Protein AF-A0A3B9CR32-F1 (afdb_monomer)

Sequence (115 aa):
MQCEPLGLAPSFGFGDRIGLATPGHVESMNRAGDGIEAIYPQQSIREMTRTQRTAQEVMDDAMNGAAAAGWSRKIGADADHLKTPEDVDVTAAVGFTFFTIDPSDDVDQAADDYD

Structure (mmCIF, N/CA/C/O backbone):
data_AF-A0A3B9CR32-F1
#
_entry.id   AF-A0A3B9CR32-F1
#
loop_
_atom_site.group_PDB
_atom_site.id
_atom_site.type_symbol
_atom_site.label_atom_id
_atom_site.label_alt_id
_atom_site.label_comp_id
_atom_site.label_asym_id
_atom_site.label_entity_id
_atom_site.label_seq_id
_atom_site.pdbx_PDB_ins_code
_atom_site.Cartn_x
_atom_site.Cartn_y
_atom_site.Cartn_z
_atom_site.occupancy
_atom_site.B_iso_or_equiv
_atom_site.auth_seq_id
_atom_site.auth_comp_id
_atom_site.auth_asym_id
_atom_site.auth_atom_id
_atom_site.pdbx_PDB_model_num
ATOM 1 N N . MET A 1 1 ? -0.980 -2.129 16.148 1.00 84.44 1 MET A N 1
ATOM 2 C CA . MET A 1 1 ? -1.398 -2.821 14.911 1.00 84.44 1 MET A CA 1
ATOM 3 C C . MET A 1 1 ? -0.154 -3.264 14.171 1.00 84.44 1 MET A C 1
ATOM 5 O O . MET A 1 1 ? 0.874 -2.625 14.344 1.00 84.44 1 MET A O 1
ATOM 9 N N . GLN A 1 2 ? -0.242 -4.336 13.392 1.00 93.12 2 GLN A N 1
ATOM 10 C CA . GLN A 1 2 ? 0.825 -4.793 12.505 1.00 93.12 2 GLN A CA 1
ATOM 11 C C . GLN A 1 2 ? 0.189 -5.190 11.172 1.00 93.12 2 GLN A C 1
ATOM 13 O O . GLN A 1 2 ? -0.944 -5.672 11.169 1.00 93.12 2 GLN A O 1
ATOM 18 N N . CYS A 1 3 ? 0.899 -4.961 10.071 1.00 98.19 3 CYS A N 1
ATOM 19 C CA . CYS A 1 3 ? 0.488 -5.463 8.768 1.00 98.19 3 CYS A CA 1
ATOM 20 C C . CYS A 1 3 ? 0.666 -6.983 8.708 1.00 98.19 3 CYS A C 1
ATOM 22 O O . CYS A 1 3 ? 1.627 -7.526 9.254 1.00 98.19 3 CYS A O 1
ATOM 24 N N . GLU A 1 4 ? -0.236 -7.672 8.019 1.00 98.44 4 GLU A N 1
ATOM 25 C CA . GLU A 1 4 ? -0.164 -9.116 7.808 1.00 98.44 4 GLU A CA 1
ATOM 26 C C . GLU A 1 4 ? -0.495 -9.486 6.353 1.00 98.44 4 GLU A C 1
ATOM 28 O O . GLU A 1 4 ? -1.141 -8.707 5.645 1.00 98.44 4 GLU A O 1
ATOM 33 N N . PRO A 1 5 ? -0.039 -10.649 5.853 1.00 98.25 5 PRO A N 1
ATOM 34 C CA . PRO A 1 5 ? -0.497 -11.165 4.569 1.00 98.25 5 PRO A CA 1
ATOM 35 C C . PRO A 1 5 ? -2.007 -11.446 4.597 1.00 98.25 5 PRO A C 1
ATOM 37 O O . PRO A 1 5 ? -2.501 -12.142 5.484 1.00 98.25 5 PRO A O 1
ATOM 40 N N . LEU A 1 6 ? -2.741 -10.944 3.600 1.00 98.12 6 LEU A N 1
ATOM 41 C CA . LEU A 1 6 ? -4.207 -11.065 3.531 1.00 98.12 6 LEU A CA 1
ATOM 42 C C . LEU A 1 6 ? -4.692 -12.368 2.860 1.00 98.12 6 LEU A C 1
ATOM 44 O O . LEU A 1 6 ? -5.871 -12.717 2.938 1.00 98.12 6 LEU A O 1
ATOM 48 N N . GLY A 1 7 ? -3.787 -13.125 2.233 1.00 97.06 7 GLY A N 1
ATOM 49 C CA . GLY A 1 7 ? -4.107 -14.391 1.572 1.00 97.06 7 GLY A CA 1
ATOM 50 C C . GLY A 1 7 ? -5.056 -14.205 0.384 1.00 97.06 7 GLY A C 1
ATOM 51 O O . GLY A 1 7 ? -4.774 -13.423 -0.514 1.00 97.06 7 GLY A O 1
ATOM 52 N N . LEU A 1 8 ? -6.167 -14.950 0.375 1.00 97.31 8 LEU A N 1
ATOM 53 C CA . LEU A 1 8 ? -7.182 -14.912 -0.691 1.00 97.31 8 LEU A CA 1
ATOM 54 C C . LEU A 1 8 ? -8.371 -13.990 -0.372 1.00 97.31 8 LEU A C 1
ATOM 56 O O . LEU A 1 8 ? -9.357 -13.993 -1.109 1.00 97.31 8 LEU A O 1
ATOM 60 N N . ALA A 1 9 ? -8.327 -13.259 0.745 1.00 97.88 9 ALA A N 1
ATOM 61 C CA . ALA A 1 9 ? -9.393 -12.326 1.086 1.00 97.88 9 ALA A CA 1
ATOM 62 C C . ALA A 1 9 ? -9.463 -11.201 0.034 1.00 97.88 9 ALA A C 1
ATOM 64 O O . ALA A 1 9 ? -8.411 -10.687 -0.355 1.00 97.88 9 ALA A O 1
ATOM 65 N N . PRO A 1 10 ? -10.665 -10.791 -0.419 1.00 98.19 10 PRO A N 1
ATOM 66 C CA . PRO A 1 10 ? -10.803 -9.599 -1.245 1.00 98.19 10 PRO A CA 1
ATOM 67 C C . PRO A 1 10 ? -10.181 -8.400 -0.531 1.00 98.19 10 PRO A C 1
ATOM 69 O O . PRO A 1 10 ? -10.438 -8.186 0.654 1.00 98.19 10 PRO A O 1
ATOM 72 N N . SER A 1 11 ? -9.371 -7.619 -1.236 1.00 98.19 11 SER A N 1
ATOM 73 C CA . SER A 1 11 ? -8.677 -6.471 -0.661 1.00 98.19 11 SER A CA 1
ATOM 74 C C . SER A 1 11 ? -8.743 -5.252 -1.572 1.00 98.19 11 SER A C 1
ATOM 76 O O . SER A 1 11 ? -9.013 -5.362 -2.771 1.00 98.19 11 SER A O 1
ATOM 78 N N . PHE A 1 12 ? -8.526 -4.076 -0.987 1.00 98.50 12 PHE A N 1
ATOM 79 C CA . PHE A 1 12 ? -8.436 -2.822 -1.726 1.00 98.50 12 PHE A CA 1
ATOM 80 C C . PHE A 1 12 ? -7.214 -2.013 -1.287 1.00 98.50 12 PHE A C 1
ATOM 82 O O . PHE A 1 12 ? -6.953 -1.857 -0.090 1.00 98.50 12 PHE A O 1
ATOM 89 N N . GLY A 1 13 ? -6.484 -1.506 -2.280 1.00 98.44 13 GLY A N 1
ATOM 90 C CA . GLY A 1 13 ? -5.301 -0.670 -2.124 1.00 98.44 13 GLY A CA 1
ATOM 91 C C . GLY A 1 13 ? -5.639 0.809 -1.944 1.00 98.44 13 GLY A C 1
ATOM 92 O O . GLY A 1 13 ? -6.291 1.414 -2.794 1.00 98.44 13 GLY A O 1
ATOM 93 N N . PHE A 1 14 ? -5.199 1.399 -0.833 1.00 98.44 14 PHE A N 1
ATOM 94 C CA . PHE A 1 14 ? -5.521 2.766 -0.419 1.00 98.44 14 PHE A CA 1
ATOM 95 C C . PHE A 1 14 ? -4.299 3.692 -0.461 1.00 98.44 14 PHE A C 1
ATOM 97 O O . PHE A 1 14 ? -4.029 4.416 0.500 1.00 98.44 14 PHE A O 1
ATOM 104 N N . GLY A 1 15 ? -3.564 3.671 -1.578 1.00 98.00 15 GLY A N 1
ATOM 105 C CA . GLY A 1 15 ? -2.341 4.455 -1.745 1.00 98.00 15 GLY A CA 1
ATOM 106 C C . GLY A 1 15 ? -2.491 5.938 -1.386 1.00 98.00 15 GLY A C 1
ATOM 107 O O . GLY A 1 15 ? -3.401 6.630 -1.847 1.00 98.00 15 GLY A O 1
ATOM 108 N N . ASP A 1 16 ? -1.569 6.432 -0.561 1.00 98.38 16 ASP A N 1
ATOM 109 C CA . ASP A 1 16 ? -1.610 7.773 0.022 1.00 98.38 16 ASP A CA 1
ATOM 110 C C . ASP A 1 16 ? -0.257 8.471 -0.137 1.00 98.38 16 ASP A C 1
ATOM 112 O O . ASP A 1 16 ? 0.640 8.338 0.694 1.00 98.38 16 ASP A O 1
ATOM 116 N N . ARG A 1 17 ? -0.131 9.263 -1.205 1.00 98.38 17 ARG A N 1
ATOM 117 C CA . ARG A 1 17 ? 1.089 10.022 -1.531 1.00 98.38 17 ARG A CA 1
ATOM 118 C C . ARG A 1 17 ? 1.335 11.224 -0.615 1.00 98.38 17 ARG A C 1
ATOM 120 O O . ARG A 1 17 ? 2.405 11.822 -0.703 1.00 98.38 17 ARG A O 1
ATOM 127 N N . ILE A 1 18 ? 0.350 11.619 0.193 1.00 98.00 18 ILE A N 1
ATOM 128 C CA . ILE A 1 18 ? 0.401 12.837 1.013 1.00 98.00 18 ILE A CA 1
ATOM 129 C C . ILE A 1 18 ? 0.491 12.549 2.516 1.00 98.00 18 ILE A C 1
ATOM 131 O O . ILE A 1 18 ? 0.737 13.479 3.274 1.00 98.00 18 ILE A O 1
ATOM 135 N N . GLY A 1 19 ? 0.291 11.297 2.940 1.00 97.81 19 GLY A N 1
ATOM 136 C CA . GLY A 1 19 ? 0.383 10.867 4.341 1.00 97.81 19 GLY A CA 1
ATOM 137 C C . GLY A 1 19 ? -0.780 11.333 5.226 1.00 97.81 19 GLY A C 1
ATOM 138 O O . GLY A 1 19 ? -0.677 11.306 6.448 1.00 97.81 19 GLY A O 1
ATOM 139 N N . LEU A 1 20 ? -1.885 11.799 4.633 1.00 98.25 20 LEU A N 1
ATOM 140 C CA . LEU A 1 20 ? -3.013 12.416 5.349 1.00 98.25 20 LEU A CA 1
ATOM 141 C C . LEU A 1 20 ? -4.376 11.800 5.005 1.00 98.25 20 LEU A C 1
ATOM 143 O O . LEU A 1 20 ? -5.378 12.137 5.637 1.00 98.25 20 LEU A O 1
ATOM 147 N N . ALA A 1 21 ? -4.449 10.931 3.998 1.00 98.62 21 ALA A N 1
ATOM 148 C CA . ALA A 1 21 ? -5.703 10.403 3.470 1.00 98.62 21 ALA A CA 1
ATOM 149 C C . ALA A 1 21 ? -6.234 9.204 4.269 1.00 98.62 21 ALA A C 1
ATOM 151 O O . ALA A 1 21 ? -7.442 8.956 4.266 1.00 98.62 21 ALA A O 1
ATOM 152 N N . THR A 1 22 ? -5.363 8.490 4.991 1.00 98.62 22 THR A N 1
ATOM 153 C CA . THR A 1 22 ? -5.726 7.241 5.684 1.00 98.62 22 THR A CA 1
ATOM 154 C C . THR A 1 22 ? -6.971 7.334 6.584 1.00 98.62 22 THR A C 1
ATOM 156 O O . THR A 1 22 ? -7.810 6.439 6.496 1.00 98.62 22 THR A O 1
ATOM 159 N N . PRO A 1 23 ? -7.206 8.395 7.385 1.00 98.62 23 PRO A N 1
ATOM 160 C CA . PRO A 1 23 ? -8.451 8.509 8.153 1.00 98.62 23 PRO A CA 1
ATOM 161 C C . PRO A 1 23 ? -9.717 8.518 7.281 1.00 98.62 23 PRO A C 1
ATOM 163 O O . PRO A 1 23 ? -10.735 7.934 7.649 1.00 98.62 23 PRO A O 1
ATOM 166 N N . GLY A 1 24 ? -9.654 9.140 6.101 1.00 98.69 24 GLY A N 1
ATOM 167 C CA . GLY A 1 24 ? -10.744 9.116 5.125 1.00 98.69 24 GLY A CA 1
ATOM 168 C C . GLY A 1 24 ? -10.925 7.741 4.477 1.00 98.69 24 GLY A C 1
ATOM 169 O O . GLY A 1 24 ? -12.058 7.313 4.263 1.00 98.69 24 GLY A O 1
ATOM 170 N N . HIS A 1 25 ? -9.826 7.026 4.218 1.00 98.69 25 HIS A N 1
ATOM 171 C CA . HIS A 1 25 ? -9.855 5.638 3.744 1.00 98.69 25 HIS A CA 1
ATOM 172 C C . HIS A 1 25 ? -10.483 4.690 4.780 1.00 98.69 25 HIS A C 1
ATOM 174 O O . HIS A 1 25 ? -11.301 3.842 4.437 1.00 98.69 25 HIS A O 1
ATOM 180 N N . VAL A 1 26 ? -10.175 4.874 6.065 1.00 98.69 26 VAL A N 1
ATOM 181 C CA . VAL A 1 26 ? -10.823 4.132 7.157 1.00 98.69 26 VAL A CA 1
ATOM 182 C C . VAL A 1 26 ? -12.323 4.406 7.193 1.00 98.69 26 VAL A C 1
ATOM 184 O O . VAL A 1 26 ? -13.123 3.473 7.286 1.00 98.69 26 VAL A O 1
ATOM 187 N N . GLU A 1 27 ? -12.727 5.671 7.078 1.00 98.56 27 GLU A N 1
ATOM 188 C CA . GLU A 1 27 ? -14.144 6.030 7.095 1.00 98.56 27 GLU A CA 1
ATOM 189 C C . GLU A 1 27 ? -14.911 5.441 5.901 1.00 98.56 27 GLU A C 1
ATOM 191 O O . GLU A 1 27 ? -16.047 4.989 6.060 1.00 98.56 27 GLU A O 1
ATOM 196 N N . SER A 1 28 ? -14.304 5.382 4.710 1.00 98.25 28 SER A N 1
ATOM 197 C CA . SER A 1 28 ? -14.934 4.729 3.556 1.00 98.25 28 SER A CA 1
ATOM 198 C C . SER A 1 28 ? -15.099 3.224 3.783 1.00 98.25 28 SER A C 1
ATOM 200 O O . SER A 1 28 ? -16.176 2.680 3.529 1.00 98.25 28 SER A O 1
ATOM 202 N N . MET A 1 29 ? -14.091 2.566 4.361 1.00 98.31 29 MET A N 1
ATOM 203 C CA . MET A 1 29 ? -14.151 1.148 4.706 1.00 98.31 29 MET A CA 1
ATOM 204 C C . MET A 1 29 ? -15.177 0.833 5.800 1.00 98.31 29 MET A C 1
ATOM 206 O O . MET A 1 29 ? -15.796 -0.231 5.766 1.00 98.31 29 MET A O 1
ATOM 210 N N . ASN A 1 30 ? -15.394 1.739 6.753 1.00 97.19 30 ASN A N 1
ATOM 211 C CA . ASN A 1 30 ? -16.443 1.592 7.766 1.00 97.19 30 ASN A CA 1
ATOM 212 C C . ASN A 1 30 ? -17.850 1.709 7.164 1.00 97.19 30 ASN A C 1
ATOM 214 O O . ASN A 1 30 ? -18.773 1.042 7.624 1.00 97.19 30 ASN A O 1
ATOM 218 N N . ARG A 1 31 ? -18.023 2.545 6.134 1.00 98.00 31 ARG A N 1
ATOM 219 C CA . ARG A 1 31 ? -19.323 2.768 5.480 1.00 98.00 31 ARG A CA 1
ATOM 220 C C . ARG A 1 31 ? -19.663 1.730 4.415 1.00 98.00 31 ARG A C 1
ATOM 222 O O . ARG A 1 31 ? -20.844 1.465 4.208 1.00 98.00 31 ARG A O 1
ATOM 229 N N . ALA A 1 32 ? -18.662 1.206 3.708 1.00 97.12 32 ALA A N 1
ATOM 230 C CA . ALA A 1 32 ? -18.875 0.414 2.494 1.00 97.12 32 ALA A CA 1
ATOM 231 C C . ALA A 1 32 ? -17.855 -0.719 2.263 1.00 97.12 32 ALA A C 1
ATOM 233 O O . ALA A 1 32 ? -17.921 -1.383 1.234 1.00 97.12 32 ALA A O 1
ATOM 234 N N . GLY A 1 33 ? -16.919 -0.956 3.184 1.00 97.06 33 GLY A N 1
ATOM 235 C CA . GLY A 1 33 ? -15.861 -1.964 3.040 1.00 97.06 33 GLY A CA 1
ATOM 236 C C . GLY A 1 33 ? -16.197 -3.319 3.661 1.00 97.06 33 GLY A C 1
ATOM 237 O O . GLY A 1 33 ? -15.306 -3.962 4.221 1.00 97.06 33 GLY A O 1
ATOM 238 N N . ASP A 1 34 ? -17.469 -3.724 3.672 1.00 96.81 34 ASP A N 1
ATOM 239 C CA . ASP A 1 34 ? -17.845 -5.044 4.188 1.00 96.81 34 ASP A CA 1
ATOM 240 C C . ASP A 1 34 ? -17.343 -6.147 3.243 1.00 96.81 34 ASP A C 1
ATOM 242 O O . ASP A 1 34 ? -17.449 -6.030 2.022 1.00 96.81 34 ASP A O 1
ATOM 246 N N . GLY A 1 35 ? -16.745 -7.197 3.807 1.00 97.00 35 GLY A N 1
ATOM 247 C CA . GLY A 1 35 ? -16.118 -8.283 3.042 1.00 97.00 35 GLY A CA 1
ATOM 248 C C . GLY A 1 35 ? -14.823 -7.928 2.292 1.00 97.00 35 GLY A C 1
ATOM 249 O O . GLY A 1 35 ? -14.346 -8.759 1.521 1.00 97.00 35 GLY A O 1
ATOM 250 N N . ILE A 1 36 ? -14.253 -6.735 2.505 1.00 98.00 36 ILE A N 1
ATOM 251 C CA . ILE A 1 36 ? -12.990 -6.285 1.897 1.00 98.00 36 ILE A CA 1
ATOM 252 C C . ILE A 1 36 ? -11.977 -5.964 3.004 1.00 98.00 36 ILE A C 1
ATOM 254 O O . ILE A 1 36 ? -12.305 -5.289 3.982 1.00 98.00 36 ILE A O 1
ATOM 258 N N . GLU A 1 37 ? -10.738 -6.421 2.841 1.00 98.38 37 GLU A N 1
ATOM 259 C CA . GLU A 1 37 ? -9.607 -6.082 3.708 1.00 98.38 37 GLU A CA 1
ATOM 260 C C . GLU A 1 37 ? -8.835 -4.869 3.167 1.00 98.38 37 GLU A C 1
ATOM 262 O O . GLU A 1 37 ? -8.697 -4.675 1.957 1.00 98.38 37 GLU A O 1
ATOM 267 N N . ALA A 1 38 ? -8.322 -4.027 4.063 1.00 98.38 38 ALA A N 1
ATOM 268 C CA . ALA A 1 38 ? -7.650 -2.791 3.672 1.00 98.38 38 ALA A CA 1
ATOM 269 C C . ALA A 1 38 ? -6.139 -2.985 3.498 1.00 98.38 38 ALA A C 1
ATOM 271 O O . ALA A 1 38 ? -5.483 -3.615 4.329 1.00 98.38 38 ALA A O 1
ATOM 272 N N . ILE A 1 39 ? -5.576 -2.360 2.466 1.00 98.81 39 ILE A N 1
ATOM 273 C CA . ILE A 1 39 ? -4.135 -2.169 2.305 1.00 98.81 39 ILE A CA 1
ATOM 274 C C . ILE A 1 39 ? -3.863 -0.663 2.386 1.00 98.81 39 ILE A C 1
ATOM 276 O O . ILE A 1 39 ? -3.972 0.040 1.384 1.00 98.81 39 ILE A O 1
ATOM 280 N N . TYR A 1 40 ? -3.598 -0.147 3.594 1.00 98.75 40 TYR A N 1
ATOM 281 C CA . TYR A 1 40 ? -3.385 1.297 3.797 1.00 98.75 40 TYR A CA 1
ATOM 282 C C . TYR A 1 40 ? -1.970 1.753 3.424 1.00 98.75 40 TYR A C 1
ATOM 284 O O . TYR A 1 40 ? -1.853 2.723 2.676 1.00 98.75 40 TYR A O 1
ATOM 292 N N . PRO A 1 41 ? -0.887 1.091 3.879 1.00 98.62 41 PRO A N 1
ATOM 293 C CA . PRO A 1 41 ? 0.447 1.406 3.395 1.00 98.62 41 PRO A CA 1
ATOM 294 C C . PRO A 1 41 ? 0.585 0.848 1.978 1.00 98.62 41 PRO A C 1
ATOM 296 O O . PRO A 1 41 ? 0.835 -0.339 1.788 1.00 98.62 41 PRO A O 1
ATOM 299 N N . GLN A 1 42 ? 0.379 1.700 0.980 1.00 98.81 42 GLN A N 1
ATOM 300 C CA . GLN A 1 42 ? 0.619 1.372 -0.418 1.00 98.81 42 GLN A CA 1
ATOM 301 C C . GLN A 1 42 ? 1.296 2.552 -1.099 1.00 98.81 42 GLN A C 1
ATOM 303 O O . GLN A 1 42 ? 0.750 3.658 -1.134 1.00 98.81 42 GLN A O 1
ATOM 308 N N . GLN A 1 43 ? 2.471 2.309 -1.669 1.00 98.56 43 GLN A N 1
ATOM 309 C CA . GLN A 1 43 ? 3.120 3.261 -2.556 1.00 98.56 43 GLN A CA 1
ATOM 310 C C . GLN A 1 43 ? 4.188 2.551 -3.392 1.00 98.56 43 GLN A C 1
ATOM 312 O O . GLN A 1 43 ? 4.894 1.676 -2.895 1.00 98.56 43 GLN A O 1
ATOM 317 N N . SER A 1 44 ? 4.345 2.962 -4.646 1.00 98.25 44 SER A N 1
ATOM 318 C CA . SER 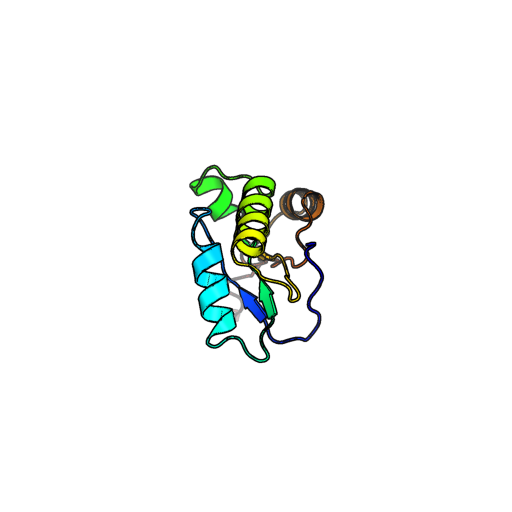A 1 44 ? 5.436 2.510 -5.507 1.00 98.25 44 SER A CA 1
ATOM 319 C C . SER A 1 44 ? 6.740 3.260 -5.245 1.00 98.25 44 SER A C 1
ATOM 321 O O . SER A 1 44 ? 6.744 4.411 -4.791 1.00 98.25 44 SER A O 1
ATOM 323 N N . ILE A 1 45 ? 7.870 2.660 -5.628 1.00 97.44 45 ILE A N 1
ATOM 324 C CA . ILE A 1 45 ? 9.205 3.287 -5.533 1.00 97.44 45 ILE A CA 1
ATOM 325 C C . ILE A 1 45 ? 9.265 4.611 -6.304 1.00 97.44 45 ILE A C 1
ATOM 327 O O . ILE A 1 45 ? 9.812 5.614 -5.829 1.00 97.44 45 ILE A O 1
ATOM 331 N N . ARG A 1 46 ? 8.631 4.655 -7.482 1.00 97.56 46 ARG A N 1
ATOM 332 C CA . ARG A 1 46 ? 8.531 5.870 -8.301 1.00 97.56 46 ARG A CA 1
ATOM 333 C C . ARG A 1 46 ? 7.791 6.987 -7.571 1.00 97.56 46 ARG A C 1
ATOM 335 O O . ARG A 1 46 ? 8.188 8.148 -7.665 1.00 97.56 46 ARG A O 1
ATOM 342 N N . GLU A 1 47 ? 6.697 6.667 -6.889 1.00 98.12 47 GLU A N 1
ATOM 343 C CA . GLU A 1 47 ? 5.947 7.651 -6.110 1.00 98.12 47 GLU A CA 1
ATOM 344 C C . GLU A 1 47 ? 6.750 8.112 -4.898 1.00 98.12 47 GLU A C 1
ATOM 346 O O . GLU A 1 47 ? 6.866 9.317 -4.709 1.00 98.12 47 GLU A O 1
ATOM 351 N N . MET A 1 48 ? 7.349 7.189 -4.133 1.00 98.06 48 MET A N 1
ATOM 352 C CA . MET A 1 48 ? 8.206 7.500 -2.976 1.00 98.06 48 MET A CA 1
ATOM 353 C C . MET A 1 48 ? 9.326 8.472 -3.349 1.00 98.06 48 MET A C 1
ATOM 355 O O . MET A 1 48 ? 9.489 9.515 -2.715 1.00 98.06 48 MET A O 1
ATOM 359 N N . THR A 1 49 ? 10.006 8.213 -4.466 1.00 97.62 49 THR A N 1
ATOM 360 C CA . THR A 1 49 ? 11.058 9.093 -4.989 1.00 97.62 49 THR A CA 1
ATOM 361 C C . THR A 1 49 ? 10.520 10.486 -5.337 1.00 97.62 49 THR A C 1
ATOM 363 O O . THR A 1 49 ? 11.137 11.495 -5.003 1.00 97.62 49 THR A O 1
ATOM 366 N N . ARG A 1 50 ? 9.350 10.573 -5.988 1.00 98.06 50 ARG A N 1
ATOM 367 C CA . ARG A 1 50 ? 8.738 11.855 -6.392 1.00 98.06 50 ARG A CA 1
ATOM 368 C C . ARG A 1 50 ? 8.228 12.676 -5.215 1.00 98.06 50 ARG A C 1
ATOM 370 O O . ARG A 1 50 ? 8.264 13.900 -5.282 1.00 98.06 50 ARG A O 1
ATOM 377 N N . THR A 1 51 ? 7.730 12.017 -4.176 1.00 98.00 51 THR A N 1
ATOM 378 C CA . THR A 1 51 ? 7.253 12.676 -2.956 1.00 98.00 51 THR A CA 1
ATOM 379 C C . THR A 1 51 ? 8.366 12.901 -1.941 1.00 98.00 51 THR A C 1
ATOM 381 O O . THR A 1 51 ? 8.099 13.495 -0.906 1.00 98.00 51 THR A O 1
ATOM 384 N N . GLN A 1 52 ? 9.587 12.420 -2.216 1.00 97.94 52 GLN A N 1
ATOM 385 C CA . GLN A 1 52 ? 10.707 12.393 -1.270 1.00 97.94 52 GLN A CA 1
ATOM 386 C C . GLN A 1 52 ? 10.337 11.719 0.058 1.00 97.94 52 GLN A C 1
ATOM 388 O O . GLN A 1 52 ? 10.753 12.164 1.122 1.00 97.94 52 GLN A O 1
ATOM 393 N N . ARG A 1 53 ? 9.535 10.654 -0.024 1.00 98.19 53 ARG A N 1
ATOM 394 C CA . ARG A 1 53 ? 9.122 9.851 1.128 1.00 98.19 53 ARG A CA 1
ATOM 395 C C . ARG A 1 53 ? 9.852 8.522 1.112 1.00 98.19 53 ARG A C 1
ATOM 397 O O . ARG A 1 53 ? 10.096 7.950 0.052 1.00 98.19 53 ARG A O 1
ATOM 404 N N . THR A 1 54 ? 10.165 8.033 2.293 1.00 98.44 54 THR A N 1
ATOM 405 C CA . THR A 1 54 ? 10.752 6.720 2.539 1.00 98.44 54 THR A CA 1
ATOM 406 C C . THR A 1 54 ? 9.664 5.666 2.739 1.00 98.44 54 THR A C 1
ATOM 408 O O . THR A 1 54 ? 8.526 5.984 3.088 1.00 98.44 54 THR A O 1
ATOM 411 N N . ALA A 1 55 ? 10.022 4.388 2.581 1.00 98.31 55 ALA A N 1
ATOM 412 C CA . ALA A 1 55 ? 9.119 3.275 2.883 1.00 98.31 55 ALA A CA 1
ATOM 413 C C . ALA A 1 55 ? 8.643 3.302 4.351 1.00 98.31 55 ALA A C 1
ATOM 415 O O . ALA A 1 55 ? 7.484 2.998 4.628 1.00 98.31 55 ALA A O 1
ATOM 416 N N . GLN A 1 56 ? 9.515 3.723 5.277 1.00 98.56 56 GLN A N 1
ATOM 417 C CA . GLN A 1 56 ? 9.175 3.891 6.691 1.00 98.56 56 GLN A CA 1
ATOM 418 C C . GLN A 1 56 ? 8.107 4.974 6.890 1.00 98.56 56 GLN A C 1
ATOM 420 O O . GLN A 1 56 ? 7.134 4.727 7.587 1.00 98.56 56 GLN A O 1
ATOM 425 N N . GLU A 1 57 ? 8.234 6.138 6.244 1.00 98.62 57 GLU A N 1
ATOM 426 C CA . GLU A 1 57 ? 7.226 7.207 6.343 1.00 98.62 57 GLU A CA 1
ATOM 427 C C . 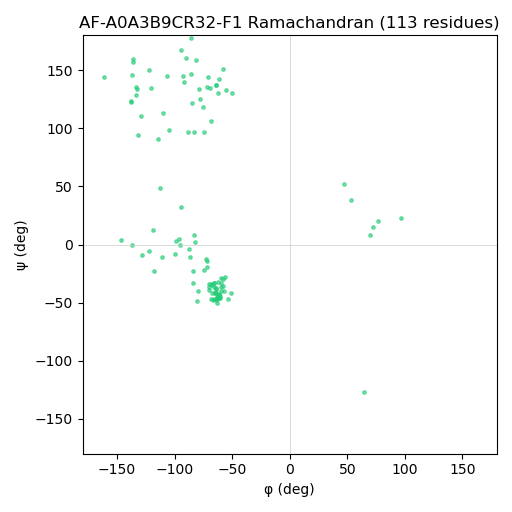GLU A 1 57 ? 5.875 6.778 5.757 1.00 98.62 57 GLU A C 1
ATOM 429 O O . GLU A 1 57 ? 4.832 7.085 6.327 1.00 98.62 57 GLU A O 1
ATOM 434 N N . VAL A 1 58 ? 5.872 6.020 4.652 1.00 98.62 58 VAL A N 1
ATOM 435 C CA . VAL A 1 58 ? 4.635 5.441 4.095 1.00 98.62 58 VAL A CA 1
ATOM 436 C C . VAL A 1 58 ? 3.966 4.506 5.105 1.00 98.62 58 VAL A C 1
ATOM 438 O O . VAL A 1 58 ? 2.756 4.606 5.321 1.00 98.62 58 VAL A O 1
ATOM 441 N N . MET A 1 59 ? 4.744 3.623 5.736 1.00 98.69 59 MET A N 1
ATOM 442 C CA . MET A 1 59 ? 4.253 2.703 6.763 1.00 98.69 59 MET A CA 1
ATOM 443 C C . MET A 1 59 ? 3.721 3.456 7.986 1.00 98.69 59 MET A C 1
ATOM 445 O O . MET A 1 59 ? 2.597 3.208 8.423 1.00 98.69 59 MET A O 1
ATOM 449 N N . ASP A 1 60 ? 4.501 4.393 8.517 1.00 98.50 60 ASP A N 1
ATOM 450 C CA . ASP A 1 60 ? 4.171 5.128 9.734 1.00 98.50 60 ASP A CA 1
ATOM 451 C C . ASP A 1 60 ? 2.921 5.984 9.548 1.00 98.50 60 ASP A C 1
ATOM 453 O O . ASP A 1 60 ? 2.009 5.910 10.372 1.00 98.50 60 ASP A O 1
ATOM 457 N N . ASP A 1 61 ? 2.826 6.753 8.461 1.00 98.56 61 ASP A N 1
ATOM 458 C CA . ASP A 1 61 ? 1.677 7.627 8.213 1.00 98.56 61 ASP A CA 1
ATOM 459 C C . ASP A 1 61 ? 0.380 6.818 8.077 1.00 98.56 61 ASP A C 1
ATOM 461 O O . ASP A 1 61 ? -0.642 7.152 8.687 1.00 98.56 61 ASP A O 1
ATOM 465 N N . ALA A 1 62 ? 0.422 5.708 7.335 1.00 98.56 62 ALA A N 1
ATOM 466 C CA . ALA A 1 62 ? -0.732 4.837 7.161 1.00 98.56 62 ALA A CA 1
ATOM 467 C C . ALA A 1 62 ? -1.127 4.137 8.471 1.00 98.56 62 ALA A C 1
ATOM 469 O O . ALA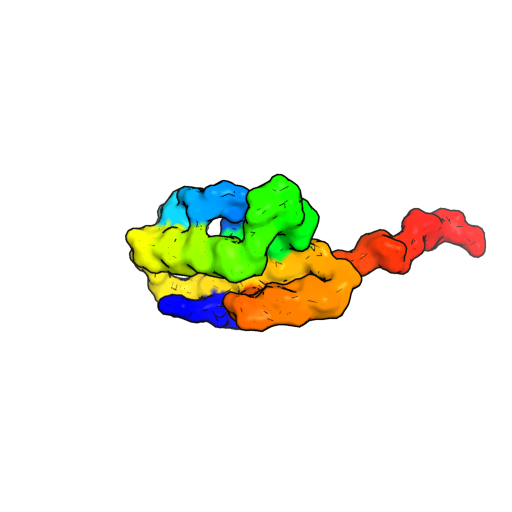 A 1 62 ? -2.292 4.158 8.870 1.00 98.56 62 ALA A O 1
ATOM 470 N N . MET A 1 63 ? -0.174 3.547 9.191 1.00 98.56 63 MET A N 1
ATOM 471 C CA . MET A 1 63 ? -0.480 2.792 10.409 1.00 98.56 63 MET A CA 1
ATOM 472 C C . MET A 1 63 ? -0.919 3.701 11.560 1.00 98.56 63 MET A C 1
ATOM 474 O O . MET A 1 63 ? -1.874 3.371 12.273 1.00 98.56 63 MET A O 1
ATOM 478 N N . ASN A 1 64 ? -0.287 4.867 11.714 1.00 98.38 64 ASN A N 1
ATOM 479 C CA . ASN A 1 64 ? -0.697 5.869 12.695 1.00 98.38 64 ASN A CA 1
ATOM 480 C C . ASN A 1 64 ? -2.056 6.475 12.328 1.00 98.38 64 ASN A C 1
ATOM 482 O O . ASN A 1 64 ? -2.913 6.616 13.202 1.00 98.38 64 ASN A O 1
ATOM 486 N N . GLY A 1 65 ? -2.291 6.773 11.046 1.00 98.50 65 GLY A N 1
ATOM 487 C CA . GLY A 1 65 ? -3.576 7.263 10.553 1.00 98.50 65 GLY A CA 1
ATOM 488 C C . GLY A 1 65 ? -4.713 6.267 10.793 1.00 98.50 65 GLY A C 1
ATOM 489 O O . GLY A 1 65 ? -5.773 6.647 11.292 1.00 98.50 65 GLY A O 1
ATOM 490 N N . ALA A 1 66 ? -4.478 4.981 10.519 1.00 98.62 66 ALA A N 1
ATOM 491 C CA . ALA A 1 66 ? -5.449 3.919 10.761 1.00 98.62 66 ALA A CA 1
ATOM 492 C C . ALA A 1 66 ? -5.753 3.749 12.258 1.00 98.62 66 ALA A C 1
ATOM 494 O O . ALA A 1 66 ? -6.917 3.621 12.646 1.00 98.62 66 ALA A O 1
ATOM 495 N N . ALA A 1 67 ? -4.723 3.804 13.111 1.00 98.19 67 ALA A N 1
ATOM 496 C CA . ALA A 1 67 ? -4.881 3.740 14.562 1.00 98.19 67 ALA A CA 1
ATOM 497 C C . ALA A 1 67 ? -5.673 4.930 15.113 1.00 98.19 67 ALA A C 1
ATOM 499 O O . ALA A 1 67 ? -6.611 4.737 15.887 1.00 98.19 67 ALA A O 1
ATOM 500 N N . ALA A 1 68 ? -5.337 6.149 14.686 1.00 98.25 68 ALA A N 1
ATOM 501 C CA . ALA A 1 68 ? -6.031 7.366 15.099 1.00 98.25 68 ALA A CA 1
ATOM 502 C C . ALA A 1 68 ? -7.505 7.376 14.661 1.00 98.25 68 ALA A C 1
ATOM 504 O O . ALA A 1 68 ? -8.357 7.893 15.381 1.00 98.25 68 ALA A O 1
ATOM 505 N N . ALA A 1 69 ? -7.814 6.765 13.514 1.00 98.31 69 ALA A N 1
ATOM 506 C CA . ALA A 1 69 ? -9.174 6.598 13.009 1.00 98.31 69 ALA A CA 1
ATOM 507 C C . ALA A 1 69 ? -9.928 5.395 13.617 1.00 98.31 69 ALA A C 1
ATOM 509 O O . ALA A 1 69 ? -11.072 5.135 13.248 1.00 98.31 69 ALA A O 1
ATOM 510 N N . GLY A 1 70 ? -9.319 4.659 14.555 1.00 97.56 70 GLY A N 1
ATOM 511 C CA . GLY A 1 70 ? -9.966 3.558 15.274 1.00 97.56 70 GLY A CA 1
ATOM 512 C C . GLY A 1 70 ? -10.105 2.260 14.473 1.00 97.56 70 GLY A C 1
ATOM 513 O O . GLY A 1 70 ? -10.932 1.414 14.822 1.00 97.56 70 GLY A O 1
ATOM 514 N N . TRP A 1 71 ? -9.316 2.073 13.411 1.00 97.88 71 TRP A N 1
ATOM 515 C CA . TRP A 1 71 ? -9.306 0.808 12.682 1.00 97.88 71 TRP A CA 1
ATOM 516 C C . TRP A 1 71 ? -8.796 -0.332 13.569 1.00 97.88 71 TRP A C 1
ATOM 518 O O . TRP A 1 71 ? -7.820 -0.184 14.303 1.00 97.88 71 TRP A O 1
ATOM 528 N N . SER A 1 72 ? -9.463 -1.483 13.498 1.00 94.94 72 SER A N 1
ATOM 529 C CA . SER A 1 72 ? -9.145 -2.665 14.317 1.00 94.94 72 SER A CA 1
ATOM 530 C C . SER A 1 72 ? -9.173 -3.988 13.546 1.00 94.94 72 SER A C 1
ATOM 532 O O . SER A 1 72 ? -8.914 -5.039 14.131 1.00 94.94 72 SER A O 1
ATOM 534 N N . ARG A 1 73 ? -9.479 -3.950 12.241 1.00 95.75 73 ARG A N 1
ATOM 535 C CA . ARG A 1 73 ? -9.451 -5.120 11.351 1.00 95.75 73 ARG A CA 1
ATOM 536 C C . ARG A 1 73 ? -8.042 -5.338 10.791 1.00 95.75 73 ARG A C 1
ATOM 538 O O . ARG A 1 73 ? -7.130 -4.554 11.063 1.00 95.75 73 ARG A O 1
ATOM 545 N N . LYS A 1 74 ? -7.870 -6.402 10.006 1.00 97.50 74 LYS A N 1
ATOM 546 C CA . LYS A 1 74 ? -6.604 -6.721 9.341 1.00 97.50 74 LYS A CA 1
ATOM 547 C C . LYS A 1 74 ? -6.170 -5.566 8.434 1.00 97.50 74 LYS A C 1
ATOM 549 O O . LYS A 1 74 ? -6.997 -4.798 7.937 1.00 97.50 74 LYS A O 1
ATOM 554 N N . ILE A 1 75 ? -4.860 -5.433 8.263 1.00 98.50 75 ILE A N 1
ATOM 555 C CA . ILE A 1 75 ? -4.237 -4.470 7.355 1.00 98.50 75 ILE A CA 1
ATOM 556 C C . ILE A 1 75 ? -3.161 -5.220 6.573 1.00 98.50 75 ILE A C 1
ATOM 558 O O . ILE A 1 75 ? -2.320 -5.885 7.175 1.00 98.50 75 ILE A O 1
ATOM 562 N N . GLY A 1 76 ? -3.186 -5.115 5.248 1.00 98.69 76 GLY A N 1
ATOM 563 C CA . GLY A 1 76 ? -2.047 -5.459 4.397 1.00 98.69 76 GLY A CA 1
ATOM 564 C C . GLY A 1 76 ? -1.205 -4.223 4.081 1.00 98.69 76 GLY A C 1
ATOM 565 O O . GLY A 1 76 ? -1.649 -3.097 4.297 1.00 98.69 76 GLY A O 1
ATOM 566 N N . ALA A 1 77 ? -0.006 -4.423 3.543 1.00 98.81 77 ALA A N 1
ATOM 567 C CA . ALA A 1 77 ? 0.851 -3.341 3.065 1.00 98.81 77 A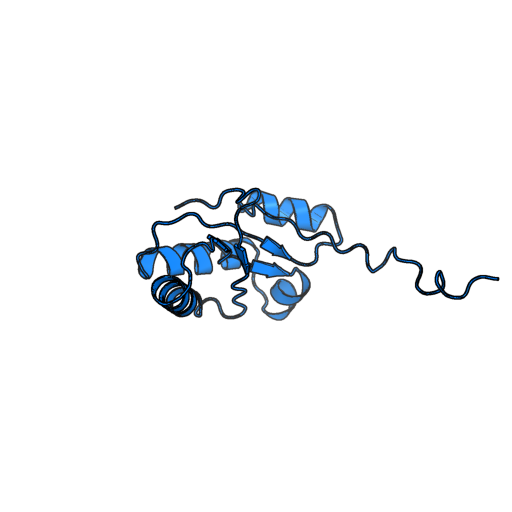LA A CA 1
ATOM 568 C C . ALA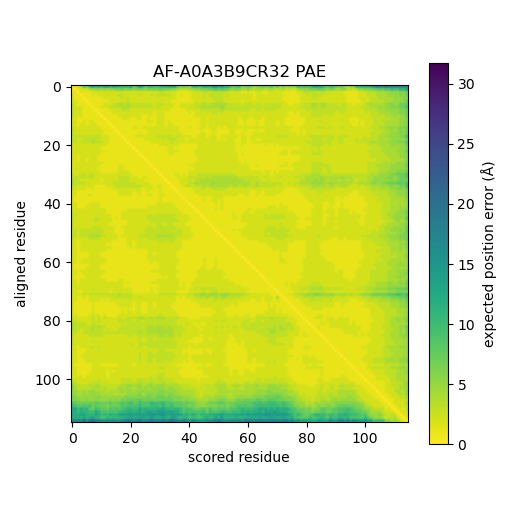 A 1 77 ? 1.488 -3.729 1.729 1.00 98.81 77 ALA A C 1
ATOM 570 O O . ALA A 1 77 ? 2.156 -4.759 1.668 1.00 98.81 77 ALA A O 1
ATOM 571 N N . ASP A 1 78 ? 1.285 -2.919 0.691 1.00 98.81 78 ASP A N 1
ATOM 572 C CA . ASP A 1 78 ? 1.686 -3.200 -0.692 1.00 98.81 78 ASP A CA 1
ATOM 573 C C . ASP A 1 78 ? 2.839 -2.309 -1.160 1.00 98.81 78 ASP A C 1
ATOM 575 O O . ASP A 1 78 ? 2.720 -1.087 -1.291 1.00 98.81 78 ASP A O 1
ATOM 579 N N . ALA A 1 79 ? 3.975 -2.956 -1.391 1.00 98.31 79 ALA A N 1
ATOM 580 C CA . ALA A 1 79 ? 5.129 -2.373 -2.036 1.00 98.31 79 ALA A CA 1
ATOM 581 C C . ALA A 1 79 ? 4.898 -2.468 -3.549 1.00 98.31 79 ALA A C 1
ATOM 583 O O . ALA A 1 79 ? 5.103 -3.521 -4.159 1.00 98.31 79 ALA A O 1
ATOM 584 N N . ASP A 1 80 ? 4.402 -1.373 -4.122 1.00 97.25 80 ASP A N 1
ATOM 585 C CA . ASP A 1 80 ? 3.826 -1.373 -5.465 1.00 97.25 80 ASP A CA 1
ATOM 586 C C . ASP A 1 80 ? 4.897 -1.193 -6.565 1.00 97.25 80 ASP A C 1
ATOM 588 O O . ASP A 1 80 ? 5.888 -0.478 -6.385 1.00 97.25 80 ASP A O 1
ATOM 592 N N . HIS A 1 81 ? 4.689 -1.807 -7.731 1.00 96.31 81 HIS A N 1
ATOM 593 C CA . HIS A 1 81 ? 5.552 -1.707 -8.918 1.00 96.31 81 HIS A CA 1
ATOM 594 C C . HIS A 1 81 ? 7.070 -1.872 -8.658 1.00 96.31 81 HIS A C 1
ATOM 596 O O . HIS A 1 81 ? 7.884 -1.032 -9.061 1.00 96.31 81 HIS A O 1
ATOM 602 N N . LEU A 1 82 ? 7.473 -2.948 -7.980 1.00 96.44 82 LEU A N 1
ATOM 603 C CA . LEU A 1 82 ? 8.877 -3.244 -7.692 1.00 96.44 82 LEU A CA 1
ATOM 604 C C . LEU A 1 82 ? 9.588 -3.847 -8.897 1.00 96.44 82 LEU A C 1
ATOM 606 O O . LEU A 1 82 ? 9.097 -4.792 -9.513 1.00 96.44 82 LEU A O 1
ATOM 610 N N . LYS A 1 83 ? 10.786 -3.331 -9.177 1.00 96.06 83 LYS A N 1
ATOM 611 C CA . LYS A 1 83 ? 11.621 -3.768 -10.305 1.00 96.06 83 LYS A CA 1
ATOM 612 C C . LYS A 1 83 ? 12.960 -4.357 -9.877 1.00 96.06 83 LYS A C 1
ATOM 614 O O . LYS A 1 83 ? 13.559 -5.117 -10.631 1.00 96.06 83 LYS A O 1
ATOM 619 N N . THR A 1 84 ? 13.446 -4.020 -8.681 1.00 96.62 84 THR A N 1
ATOM 620 C CA . THR A 1 84 ? 14.764 -4.457 -8.206 1.00 96.62 84 THR A CA 1
ATOM 621 C C . THR A 1 84 ? 14.664 -5.242 -6.895 1.00 96.62 84 THR A C 1
ATOM 623 O O . THR A 1 84 ? 13.771 -4.975 -6.088 1.00 96.62 84 THR A O 1
ATOM 626 N N . PRO A 1 85 ? 15.583 -6.192 -6.632 1.00 97.12 85 PRO A N 1
ATOM 627 C CA . PRO A 1 85 ? 15.657 -6.867 -5.336 1.00 97.12 85 PRO A CA 1
ATOM 628 C C . PRO A 1 85 ? 15.902 -5.910 -4.162 1.00 97.12 85 PRO A C 1
ATOM 630 O O . PRO A 1 85 ? 15.375 -6.129 -3.079 1.00 97.12 85 PRO A O 1
ATOM 633 N N . GLU A 1 86 ? 16.647 -4.824 -4.374 1.00 97.94 86 GLU A N 1
ATOM 634 C CA . GLU A 1 86 ? 16.923 -3.838 -3.322 1.00 97.94 86 GLU A CA 1
ATOM 635 C C . GLU A 1 86 ? 15.648 -3.104 -2.877 1.00 97.94 86 GLU A C 1
ATOM 637 O O . GLU A 1 86 ? 15.440 -2.878 -1.684 1.00 97.94 86 GLU A O 1
ATOM 642 N N . ASP A 1 87 ? 14.742 -2.817 -3.817 1.00 97.69 87 ASP A N 1
ATOM 643 C CA . ASP A 1 87 ? 13.431 -2.249 -3.499 1.00 97.69 87 ASP A CA 1
ATOM 644 C C . ASP A 1 87 ? 12.550 -3.231 -2.699 1.00 97.69 87 ASP A C 1
ATOM 646 O O . ASP A 1 87 ? 11.776 -2.818 -1.829 1.00 97.69 87 ASP A O 1
ATOM 650 N N . VAL A 1 88 ? 12.681 -4.540 -2.952 1.00 98.06 88 VAL A N 1
ATOM 651 C CA . VAL A 1 88 ? 12.032 -5.584 -2.138 1.00 98.06 88 VAL A CA 1
ATOM 652 C C . VAL A 1 88 ? 12.617 -5.584 -0.729 1.00 98.06 88 VAL A C 1
ATOM 654 O O . VAL A 1 88 ? 11.864 -5.568 0.242 1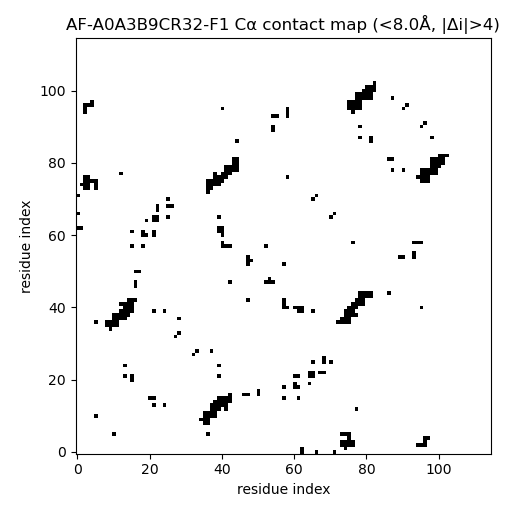.00 98.06 88 VAL A O 1
ATOM 657 N N . ASP A 1 89 ? 13.942 -5.545 -0.597 1.00 98.38 89 ASP A N 1
ATOM 658 C CA . ASP A 1 89 ? 14.617 -5.591 0.700 1.00 98.38 89 ASP A CA 1
ATOM 659 C C . ASP A 1 89 ? 14.264 -4.378 1.574 1.00 98.38 89 ASP A C 1
ATOM 661 O O . ASP A 1 89 ? 13.923 -4.536 2.751 1.00 98.38 89 ASP A O 1
ATOM 665 N N . VAL A 1 90 ? 14.282 -3.162 1.012 1.00 98.06 90 VAL A N 1
ATOM 666 C CA . VAL A 1 90 ? 14.000 -1.933 1.775 1.00 98.06 90 VAL A CA 1
ATOM 667 C C . VAL A 1 90 ? 12.544 -1.856 2.238 1.00 98.06 90 VAL A C 1
ATOM 669 O O . VAL A 1 90 ? 12.263 -1.362 3.331 1.00 98.06 90 VAL A O 1
ATOM 672 N N . THR A 1 91 ? 11.606 -2.367 1.437 1.00 98.31 91 THR A N 1
ATOM 673 C CA . THR A 1 91 ? 10.181 -2.386 1.791 1.00 98.31 91 THR A CA 1
ATOM 674 C C . THR A 1 91 ? 9.860 -3.535 2.750 1.00 98.31 91 THR A C 1
ATOM 676 O O . THR A 1 91 ? 9.160 -3.334 3.745 1.00 98.31 91 THR A O 1
ATOM 679 N N . ALA A 1 92 ? 10.447 -4.718 2.559 1.00 98.25 92 ALA A N 1
ATOM 680 C CA . ALA A 1 92 ? 10.317 -5.830 3.499 1.00 98.25 92 ALA A CA 1
ATOM 681 C C . ALA A 1 92 ? 10.838 -5.460 4.898 1.00 98.25 92 ALA A C 1
ATOM 683 O O . ALA A 1 92 ? 10.196 -5.780 5.901 1.00 98.25 92 ALA A O 1
ATOM 684 N N . ALA A 1 93 ? 11.957 -4.731 4.975 1.00 98.31 93 ALA A N 1
ATOM 685 C CA . ALA A 1 93 ? 12.570 -4.315 6.236 1.00 98.31 93 ALA A CA 1
ATOM 686 C C . ALA A 1 93 ? 11.654 -3.450 7.123 1.00 98.31 93 ALA A C 1
ATOM 688 O O . ALA A 1 93 ? 11.783 -3.497 8.347 1.00 98.31 93 ALA A O 1
ATOM 689 N N . VAL A 1 94 ? 10.721 -2.693 6.533 1.00 98.06 94 VAL A N 1
ATOM 690 C CA . VAL A 1 94 ? 9.778 -1.834 7.276 1.00 98.06 94 VAL A CA 1
ATOM 691 C C . VAL A 1 94 ? 8.400 -2.475 7.474 1.00 98.06 94 VAL A C 1
ATOM 693 O O . VAL A 1 94 ? 7.516 -1.864 8.069 1.00 98.06 94 VAL A O 1
ATOM 696 N N . GLY A 1 95 ? 8.212 -3.721 7.025 1.00 98.06 95 GLY A N 1
ATOM 697 C CA . GLY A 1 95 ? 7.011 -4.511 7.302 1.00 98.06 95 GLY A CA 1
ATOM 698 C C . GLY A 1 95 ? 5.942 -4.497 6.209 1.00 98.06 95 GLY A C 1
ATOM 699 O O . GLY A 1 95 ? 4.779 -4.770 6.514 1.00 98.06 95 GLY A O 1
ATOM 700 N N . PHE A 1 96 ? 6.299 -4.197 4.953 1.00 98.69 96 PHE A N 1
ATOM 701 C CA . PHE A 1 96 ? 5.411 -4.489 3.823 1.00 98.69 96 PHE A CA 1
ATOM 702 C C . PHE A 1 96 ? 5.141 -6.001 3.723 1.00 98.69 96 PHE A C 1
ATOM 704 O O . PHE A 1 96 ? 6.020 -6.819 3.999 1.00 98.69 96 PHE A O 1
ATOM 711 N N . THR A 1 97 ? 3.909 -6.379 3.369 1.00 98.50 97 THR A N 1
ATOM 712 C CA . THR A 1 97 ? 3.438 -7.781 3.385 1.00 98.50 97 THR A CA 1
ATOM 713 C C . TH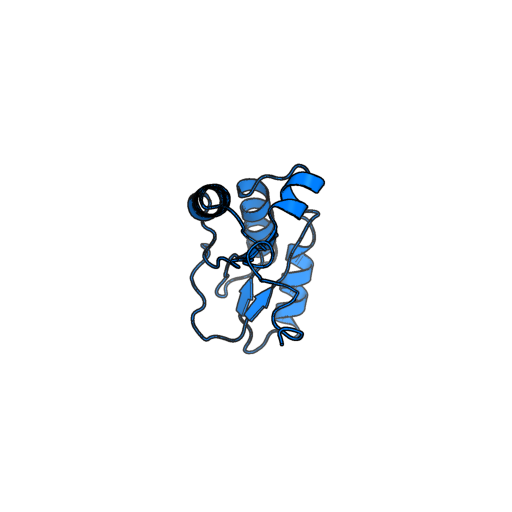R A 1 97 ? 2.934 -8.285 2.035 1.00 98.50 97 THR A C 1
ATOM 715 O O . THR A 1 97 ? 2.632 -9.471 1.896 1.00 98.50 97 THR A O 1
ATOM 718 N N . PHE A 1 98 ? 2.860 -7.402 1.045 1.00 98.44 98 PHE A N 1
ATOM 719 C CA . PHE A 1 98 ? 2.467 -7.654 -0.331 1.00 98.44 98 PHE A CA 1
ATOM 720 C C . PHE A 1 98 ? 3.482 -6.952 -1.244 1.00 98.44 98 PHE A C 1
ATOM 722 O O . PHE A 1 98 ? 3.870 -5.817 -0.977 1.00 98.44 98 PHE A O 1
ATOM 729 N N . PHE A 1 99 ? 3.937 -7.641 -2.291 1.00 98.25 99 PHE A N 1
ATOM 730 C CA . PHE A 1 99 ? 4.978 -7.151 -3.195 1.00 98.25 99 PHE A CA 1
ATOM 731 C C . PHE A 1 99 ? 4.490 -7.277 -4.637 1.00 98.25 99 PHE A C 1
ATOM 733 O O . PHE A 1 99 ? 4.358 -8.390 -5.156 1.00 98.25 99 PHE A O 1
ATOM 740 N N . THR A 1 100 ? 4.222 -6.145 -5.281 1.00 98.25 100 THR A N 1
ATOM 741 C CA . THR A 1 100 ? 3.778 -6.103 -6.677 1.00 98.25 100 THR A CA 1
ATOM 742 C C . THR A 1 100 ? 5.000 -6.046 -7.586 1.00 98.25 100 THR A C 1
ATOM 744 O O . THR A 1 100 ? 5.576 -4.983 -7.799 1.00 98.25 100 THR A O 1
ATOM 747 N N . ILE A 1 101 ? 5.426 -7.199 -8.105 1.00 97.75 101 ILE A N 1
ATOM 748 C CA . ILE A 1 101 ? 6.579 -7.285 -9.011 1.00 97.75 101 ILE A CA 1
ATOM 749 C C . ILE A 1 101 ? 6.163 -6.834 -10.412 1.00 97.75 101 ILE A C 1
ATOM 751 O O . ILE A 1 101 ? 5.214 -7.373 -10.981 1.00 97.75 101 ILE A O 1
ATOM 755 N N . ASP A 1 102 ? 6.883 -5.863 -10.967 1.00 96.69 102 ASP A N 1
ATOM 756 C CA . ASP A 1 102 ? 6.637 -5.285 -12.285 1.00 96.69 102 ASP A CA 1
ATOM 757 C C . ASP A 1 102 ? 7.677 -5.794 -13.301 1.00 96.69 102 ASP A C 1
ATOM 759 O O . ASP A 1 102 ? 8.783 -5.252 -13.363 1.00 96.69 102 ASP A O 1
ATOM 763 N N . PRO A 1 103 ? 7.342 -6.809 -14.123 1.00 95.12 103 PRO A N 1
ATOM 764 C CA . PRO A 1 103 ? 8.253 -7.352 -15.125 1.00 95.12 103 PRO A CA 1
ATOM 765 C C . PRO A 1 103 ? 8.263 -6.534 -16.426 1.00 95.12 103 PRO A C 1
ATOM 767 O O . PRO A 1 103 ? 8.821 -6.996 -17.413 1.00 95.12 103 PRO A O 1
ATOM 770 N N . SER A 1 104 ? 7.610 -5.364 -16.488 1.00 93.75 104 SER A N 1
ATOM 771 C CA . SER A 1 104 ? 7.373 -4.643 -17.753 1.00 93.75 104 SER A CA 1
ATOM 772 C C . SER A 1 104 ? 8.635 -4.316 -18.555 1.00 93.75 104 SER A C 1
ATOM 774 O O . SER A 1 104 ? 8.546 -4.241 -19.779 1.00 93.75 104 SER A O 1
ATOM 776 N N . ASP A 1 105 ? 9.793 -4.160 -17.906 1.00 93.12 105 ASP A N 1
ATOM 777 C CA . ASP A 1 105 ? 11.071 -3.911 -18.592 1.00 93.12 105 ASP A CA 1
ATOM 778 C C . ASP A 1 105 ? 11.636 -5.168 -19.280 1.00 93.12 105 ASP A C 1
ATOM 780 O O . ASP A 1 105 ? 12.420 -5.051 -20.220 1.00 93.12 105 ASP A O 1
ATOM 784 N N . ASP A 1 106 ? 11.217 -6.356 -18.837 1.00 93.38 106 ASP A N 1
ATOM 785 C CA . ASP A 1 106 ? 11.623 -7.661 -19.370 1.00 93.38 106 ASP A CA 1
ATOM 786 C C . ASP A 1 106 ? 10.582 -8.257 -20.334 1.00 93.38 106 ASP A C 1
ATOM 788 O O . ASP A 1 106 ? 10.829 -9.285 -20.970 1.00 93.38 106 ASP A O 1
ATOM 792 N N . VAL A 1 107 ? 9.404 -7.635 -20.450 1.00 94.38 107 VAL A N 1
ATOM 793 C CA . VAL A 1 107 ? 8.374 -8.052 -21.406 1.00 94.38 107 VAL A CA 1
ATOM 794 C C . VAL A 1 107 ? 8.773 -7.606 -22.807 1.00 94.38 107 VAL A C 1
ATOM 796 O O . VAL A 1 107 ? 8.854 -6.413 -23.110 1.00 94.38 107 VAL A O 1
ATOM 799 N N . ASP A 1 108 ? 8.950 -8.590 -23.682 1.00 94.75 108 ASP A N 1
ATOM 800 C CA . ASP A 1 108 ? 9.134 -8.381 -25.108 1.00 94.75 108 ASP A CA 1
ATOM 801 C C . ASP A 1 108 ? 7.849 -7.855 -25.761 1.00 94.75 108 ASP A C 1
ATOM 803 O O . ASP A 1 108 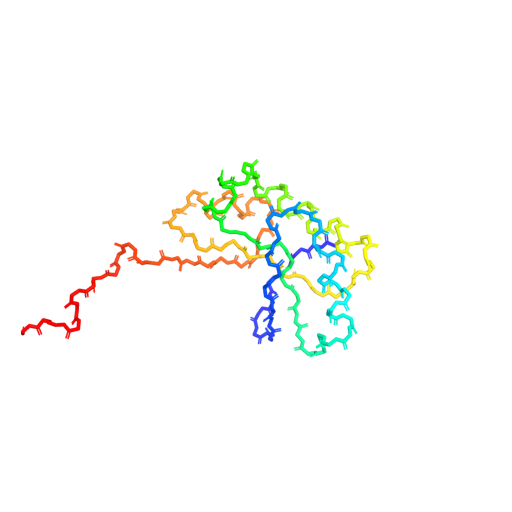? 6.872 -8.580 -25.951 1.00 94.75 108 ASP A O 1
ATOM 807 N N . GLN A 1 109 ? 7.860 -6.569 -26.107 1.00 92.19 109 GLN A N 1
ATOM 808 C CA . GLN A 1 109 ? 6.696 -5.867 -26.647 1.00 92.19 109 GLN A CA 1
ATOM 809 C C . GLN A 1 109 ? 6.342 -6.278 -28.084 1.00 92.19 109 GLN A C 1
ATOM 811 O O . GLN A 1 109 ? 5.264 -5.928 -28.551 1.00 92.19 109 GLN A O 1
ATOM 816 N N . ALA A 1 110 ? 7.233 -6.978 -28.796 1.00 93.06 110 ALA A N 1
ATOM 817 C CA . ALA A 1 110 ? 7.003 -7.411 -30.175 1.00 93.06 110 ALA A CA 1
ATOM 818 C C . ALA A 1 110 ? 6.456 -8.845 -30.274 1.00 93.06 110 ALA A C 1
ATOM 820 O O . ALA A 1 110 ? 6.209 -9.324 -31.378 1.00 93.06 110 ALA A O 1
ATOM 821 N N . ALA A 1 111 ? 6.254 -9.531 -29.142 1.00 93.06 111 ALA A N 1
ATOM 822 C CA . ALA A 1 111 ? 5.863 -10.940 -29.110 1.00 93.06 111 ALA A CA 1
ATOM 823 C C . ALA A 1 111 ? 4.549 -11.249 -29.847 1.00 93.06 111 ALA A C 1
ATOM 825 O O . ALA A 1 111 ? 4.395 -12.348 -30.379 1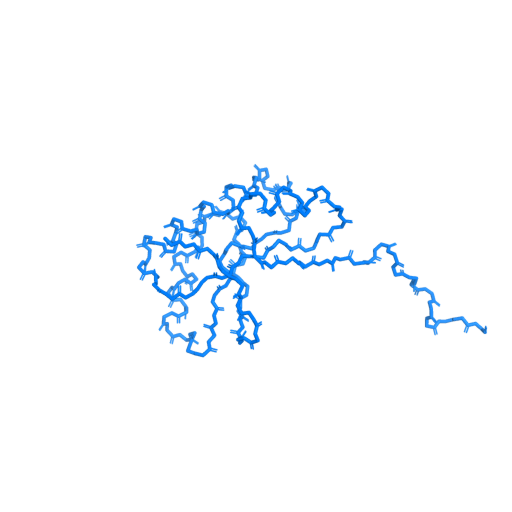.00 93.06 111 ALA A O 1
ATOM 826 N N . ASP A 1 112 ? 3.630 -10.284 -29.903 1.00 91.56 112 ASP A N 1
ATOM 827 C CA . ASP A 1 112 ? 2.352 -10.421 -30.608 1.00 91.56 112 ASP A CA 1
ATOM 828 C C . ASP A 1 112 ? 2.507 -10.408 -32.144 1.00 91.56 112 ASP A C 1
ATOM 830 O O . ASP A 1 112 ? 1.618 -10.887 -32.849 1.00 91.56 112 ASP A O 1
ATOM 834 N N . ASP A 1 113 ? 3.634 -9.898 -32.657 1.00 94.00 113 ASP A N 1
ATOM 835 C CA . ASP A 1 113 ? 3.862 -9.586 -34.075 1.00 94.00 113 ASP A CA 1
ATOM 836 C C . ASP A 1 113 ? 5.030 -10.381 -34.702 1.00 94.00 113 ASP A C 1
ATOM 838 O O . ASP A 1 113 ? 5.501 -10.040 -35.791 1.00 94.00 113 ASP A O 1
ATOM 842 N N . TYR A 1 114 ? 5.539 -11.424 -34.037 1.00 89.62 114 TYR A N 1
ATOM 843 C CA . TYR A 1 114 ? 6.583 -12.278 -34.616 1.00 89.62 114 TYR A CA 1
ATOM 844 C C . TYR A 1 114 ? 6.049 -13.173 -35.747 1.00 89.62 114 TYR A C 1
ATOM 846 O O . TYR A 1 114 ? 4.996 -13.795 -35.608 1.00 89.62 114 TYR A O 1
ATOM 854 N N . ASP A 1 115 ? 6.812 -13.247 -36.846 1.00 78.31 115 ASP A N 1
ATOM 855 C CA . ASP A 1 115 ? 6.587 -14.155 -37.987 1.00 78.31 115 ASP A CA 1
ATOM 856 C C . ASP A 1 115 ? 6.894 -15.629 -37.650 1.00 78.31 115 ASP A C 1
ATOM 858 O O . ASP A 1 115 ? 7.954 -15.903 -37.031 1.00 78.31 115 ASP A O 1
#

Solvent-accessible surface area (backbone atoms only — not comparable to full-atom values): 6618 Å² total; per-residue (Å²): 139,72,58,39,71,65,82,88,58,51,65,48,81,49,62,47,90,79,60,70,50,39,44,61,53,50,52,49,41,76,75,70,32,79,86,45,42,44,18,45,28,26,57,29,62,71,54,28,63,74,62,74,47,52,62,56,56,46,40,48,32,24,53,52,28,31,51,76,61,65,61,82,71,74,31,28,15,35,39,29,67,36,78,50,72,65,59,49,50,59,32,47,73,64,49,42,49,40,75,40,74,46,61,71,90,77,54,69,86,59,70,91,72,69,132

Foldseek 3Di:
DAAAAPPPQAEDEQDDLPLACLLVVLVCCVVPVPSYAYAQLDDEPVSCVVSVHFLLSSVCSNVVSCVVSPNDDHYAHEHAADDDVVSVVRNVVNRHHHYHHHCPVVDDPCVVPDD

Mean predicted aligned error: 2.71 Å

pLDDT: mean 97.19, std 2.76, range [78.31, 98.81]

Nearest PDB structures (foldseek):
  6il9-assembly1_A  TM=9.493E-01  e=8.064E-09  Cohnella laeviribosi
  6ilb-assembly2_D  TM=9.466E-01  e=4.749E-08  Cohnella laeviribosi
  6ila-assembly1_A  TM=9.134E-01  e=7.150E-08  Cohnella laeviribosi
  7nc7-assembly1_B  TM=7.434E-01  e=3.476E-02  Bacillus methanolicus MGA3
  7ncc-assembly1_B  TM=7.059E-01  e=4.266E-02  Bacillus methanolicus MGA3

Secondary structure (DSSP, 8-state):
------TTS-EEE---TTS--HHHHHHHHHHH-TT-EEEEEEEEHHHHHHHT--HHHHHHHHHHHHHHTT--S-EEEEEEEE-SHHHHHHHHHTT--EEEE--TTTS-TTGGG--

Radius of gyration: 15.68 Å; Cα contacts (8 Å, |Δi|>4): 188; chains: 1; bounding box: 36×28×53 Å